Protein AF-A0AAX2CP08-F1 (afdb_monomer_lite)

Radius of gyration: 19.53 Å; chains: 1; bounding box: 48×21×47 Å

pLDDT: mean 92.36, std 8.37, range [55.0, 98.56]

Sequence (92 aa):
MELTGKKIKEIRLSLGLTLEAFGEKIDGANKSIVSKWERDETKPSPRRLKIINEMYRDSEVNKLQNENQKLREALERACNSLGADIDDYLQE

Structure (mmCIF, N/CA/C/O backbone):
data_AF-A0AAX2CP08-F1
#
_entry.id   AF-A0AAX2CP08-F1
#
loop_
_atom_site.group_PDB
_atom_site.id
_atom_site.type_symbol
_atom_site.label_atom_id
_atom_site.label_alt_id
_atom_site.label_comp_id
_atom_site.label_asym_id
_atom_site.label_entity_id
_atom_site.label_seq_id
_atom_site.pdbx_PDB_ins_code
_atom_site.Cartn_x
_atom_site.Cartn_y
_atom_site.Cartn_z
_atom_site.occupancy
_atom_site.B_iso_or_equiv
_atom_site.auth_seq_id
_atom_site.auth_comp_id
_atom_site.auth_asym_id
_atom_site.auth_atom_id
_atom_site.pdbx_PDB_model_num
ATOM 1 N N . MET A 1 1 ? -3.712 10.749 -11.473 1.00 55.00 1 MET A N 1
ATOM 2 C CA . MET A 1 1 ? -2.590 10.967 -10.535 1.00 55.00 1 MET A CA 1
ATOM 3 C C . MET A 1 1 ? -1.309 10.609 -11.263 1.00 55.00 1 MET A C 1
ATOM 5 O O . MET A 1 1 ? -1.257 9.534 -11.846 1.00 55.00 1 MET A O 1
ATOM 9 N N . GLU A 1 2 ? -0.318 11.496 -11.281 1.00 73.50 2 GLU A N 1
ATOM 10 C CA . GLU A 1 2 ? 1.019 11.137 -11.759 1.00 73.50 2 GLU A CA 1
ATOM 11 C C . GLU A 1 2 ? 1.742 10.381 -10.636 1.00 73.50 2 GLU A C 1
ATOM 13 O O . GLU A 1 2 ? 1.842 10.874 -9.512 1.00 73.50 2 GLU A O 1
ATOM 18 N N . LEU A 1 3 ? 2.159 9.143 -10.905 1.00 82.44 3 LEU A N 1
ATOM 19 C CA . LEU A 1 3 ? 2.864 8.308 -9.935 1.00 82.44 3 LEU A CA 1
ATOM 20 C C . LEU A 1 3 ? 4.362 8.594 -10.043 1.00 82.44 3 LEU A C 1
ATOM 22 O O . LEU A 1 3 ? 4.996 8.209 -11.022 1.00 82.44 3 LEU A O 1
ATOM 26 N N . THR A 1 4 ? 4.908 9.281 -9.044 1.00 93.88 4 THR A N 1
ATOM 27 C CA . THR A 1 4 ? 6.350 9.527 -8.926 1.00 93.88 4 THR A CA 1
ATOM 28 C C . THR A 1 4 ? 7.053 8.316 -8.323 1.00 93.88 4 THR A C 1
ATOM 30 O O . THR A 1 4 ? 6.438 7.532 -7.592 1.00 93.88 4 THR A O 1
ATOM 33 N N . GLY A 1 5 ? 8.357 8.183 -8.560 1.00 96.38 5 GLY A N 1
ATOM 34 C CA . GLY A 1 5 ? 9.187 7.144 -7.957 1.00 96.38 5 GLY A CA 1
ATOM 35 C C . GLY A 1 5 ? 9.102 7.131 -6.435 1.00 96.38 5 GLY A C 1
ATOM 36 O O . GLY A 1 5 ? 8.922 6.074 -5.824 1.00 96.38 5 GLY A O 1
ATOM 37 N N . LYS A 1 6 ? 9.088 8.317 -5.816 1.00 96.12 6 LYS A N 1
ATOM 38 C CA . LYS A 1 6 ? 8.842 8.462 -4.374 1.00 96.12 6 LYS A CA 1
ATOM 39 C C . LYS A 1 6 ? 7.518 7.817 -3.945 1.00 96.12 6 LYS A C 1
ATOM 41 O O . LYS A 1 6 ? 7.499 7.075 -2.967 1.00 96.12 6 LYS A O 1
ATOM 46 N N . LYS A 1 7 ? 6.431 8.046 -4.690 1.00 94.25 7 LYS A N 1
ATOM 47 C CA . LYS A 1 7 ? 5.117 7.471 -4.371 1.00 94.25 7 LYS A CA 1
ATOM 48 C C . LYS A 1 7 ? 5.090 5.953 -4.566 1.00 94.25 7 LYS A C 1
ATOM 50 O O . LYS A 1 7 ? 4.509 5.251 -3.747 1.00 94.25 7 LYS A O 1
ATOM 55 N N . ILE A 1 8 ? 5.776 5.429 -5.587 1.00 96.44 8 ILE A N 1
ATOM 56 C CA . ILE A 1 8 ? 5.957 3.976 -5.775 1.00 96.44 8 ILE A CA 1
ATOM 57 C C . ILE A 1 8 ? 6.634 3.361 -4.542 1.00 96.44 8 ILE A C 1
ATOM 59 O O . ILE A 1 8 ? 6.166 2.348 -4.020 1.00 96.44 8 ILE A O 1
ATOM 63 N N . LYS A 1 9 ? 7.693 4.006 -4.036 1.00 97.44 9 LYS A N 1
ATOM 64 C CA . LYS A 1 9 ? 8.399 3.567 -2.828 1.00 97.44 9 LYS A CA 1
ATOM 65 C C . LYS A 1 9 ? 7.501 3.591 -1.593 1.00 97.44 9 LYS A C 1
ATOM 67 O O . LYS A 1 9 ? 7.512 2.638 -0.819 1.00 97.44 9 LYS A O 1
ATOM 72 N N . GLU A 1 10 ? 6.731 4.660 -1.407 1.00 95.19 10 GLU A N 1
ATOM 73 C CA . GLU A 1 10 ? 5.782 4.790 -0.294 1.00 95.19 10 GLU A CA 1
ATOM 74 C C . GLU A 1 10 ? 4.733 3.672 -0.313 1.00 95.19 1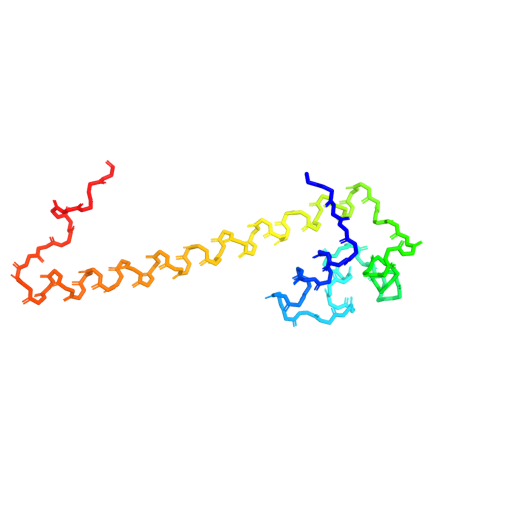0 GLU A C 1
ATOM 76 O O . GLU A 1 10 ? 4.526 3.032 0.715 1.00 95.19 10 GLU A O 1
ATOM 81 N N . ILE A 1 11 ? 4.150 3.372 -1.480 1.00 94.75 11 ILE A N 1
ATOM 82 C CA . ILE A 1 11 ? 3.188 2.270 -1.654 1.00 94.75 11 ILE A CA 1
ATOM 83 C C . ILE A 1 11 ? 3.831 0.925 -1.308 1.00 94.75 11 ILE A C 1
ATOM 85 O O . ILE A 1 11 ? 3.252 0.112 -0.593 1.00 94.75 11 ILE A O 1
ATOM 89 N N . ARG A 1 12 ? 5.049 0.664 -1.795 1.00 97.06 12 ARG A N 1
ATOM 90 C CA . ARG A 1 12 ? 5.734 -0.593 -1.478 1.00 97.06 12 ARG A CA 1
ATOM 91 C C . ARG A 1 12 ? 5.960 -0.748 0.027 1.00 97.06 12 ARG A C 1
ATOM 93 O O . ARG A 1 12 ? 5.761 -1.834 0.572 1.00 97.06 12 ARG A O 1
ATOM 100 N N . LEU A 1 13 ? 6.413 0.321 0.680 1.00 96.31 13 LEU A N 1
ATOM 101 C CA . LEU A 1 13 ? 6.716 0.312 2.108 1.00 96.31 13 LEU A CA 1
ATOM 102 C C . LEU A 1 13 ? 5.453 0.228 2.969 1.00 96.31 13 LEU A C 1
ATOM 104 O O . LEU A 1 13 ? 5.484 -0.479 3.973 1.00 96.31 13 LEU A O 1
ATOM 108 N N . SER A 1 14 ? 4.345 0.868 2.577 1.00 92.81 14 SER A N 1
ATOM 109 C CA . SER A 1 14 ? 3.068 0.752 3.299 1.00 92.81 14 SER A CA 1
ATOM 110 C C . SER A 1 14 ? 2.513 -0.675 3.277 1.00 92.81 14 SER A C 1
ATOM 112 O O . SER A 1 14 ? 1.851 -1.093 4.221 1.00 92.81 14 SER A O 1
ATOM 114 N N . LEU A 1 15 ? 2.843 -1.442 2.235 1.00 93.38 15 LEU A N 1
ATOM 115 C CA . LEU A 1 15 ? 2.522 -2.863 2.110 1.00 93.38 15 LEU A CA 1
ATOM 116 C C . LEU A 1 15 ? 3.545 -3.793 2.793 1.00 93.38 15 LEU A C 1
ATOM 118 O O . LEU A 1 15 ? 3.360 -5.008 2.779 1.00 93.38 15 LEU A O 1
ATOM 122 N N . GLY A 1 16 ? 4.640 -3.261 3.352 1.00 95.81 16 GLY A N 1
ATOM 123 C CA . GLY A 1 16 ? 5.691 -4.055 4.002 1.00 95.81 16 GLY A CA 1
ATOM 124 C C . GLY A 1 16 ? 6.507 -4.937 3.047 1.00 95.81 16 GLY A C 1
ATOM 125 O O . GLY A 1 16 ? 7.070 -5.945 3.469 1.00 95.81 16 GLY A O 1
ATOM 126 N N . LEU A 1 17 ? 6.568 -4.595 1.755 1.00 97.62 17 LEU A N 1
ATOM 127 C CA . LEU A 1 17 ? 7.165 -5.450 0.724 1.00 97.62 17 LEU A CA 1
ATOM 128 C C . LEU A 1 17 ? 8.634 -5.103 0.424 1.00 97.62 17 LEU A C 1
ATOM 130 O O . LEU A 1 17 ? 9.041 -3.936 0.365 1.00 97.62 17 LEU A O 1
ATOM 134 N N . THR A 1 18 ? 9.436 -6.135 0.145 1.00 98.56 18 THR A N 1
ATOM 135 C CA . THR A 1 18 ? 10.772 -5.984 -0.457 1.00 98.56 18 THR A CA 1
ATOM 136 C C . THR A 1 18 ? 10.660 -5.560 -1.925 1.00 98.56 18 THR A C 1
ATOM 138 O O . THR A 1 18 ? 9.591 -5.664 -2.529 1.00 98.56 18 THR A O 1
ATOM 141 N N . LEU A 1 19 ? 11.754 -5.075 -2.525 1.00 98.50 19 LEU A N 1
ATOM 142 C CA . LEU A 1 19 ? 11.775 -4.713 -3.951 1.00 98.50 19 LEU A CA 1
ATOM 143 C C . LEU A 1 19 ? 11.412 -5.913 -4.837 1.00 98.50 19 LEU A C 1
ATOM 145 O O . LEU A 1 19 ? 10.650 -5.767 -5.788 1.00 98.50 19 LEU A O 1
ATOM 149 N N . GLU A 1 20 ? 11.939 -7.091 -4.500 1.00 98.50 20 GLU A N 1
ATOM 150 C CA . GLU A 1 20 ? 11.659 -8.367 -5.155 1.00 98.50 20 GLU A CA 1
ATOM 151 C C . GLU A 1 20 ? 10.169 -8.723 -5.073 1.00 98.50 20 GLU A C 1
ATOM 153 O O . GLU A 1 20 ? 9.532 -8.922 -6.104 1.00 98.50 20 GLU A O 1
ATOM 158 N N . ALA A 1 21 ? 9.594 -8.749 -3.865 1.00 98.50 21 ALA A N 1
ATOM 159 C CA . ALA A 1 21 ? 8.197 -9.140 -3.664 1.00 98.50 21 ALA A CA 1
ATOM 160 C C . ALA A 1 21 ? 7.210 -8.149 -4.301 1.00 98.50 21 ALA A C 1
ATOM 162 O O . ALA A 1 21 ? 6.150 -8.538 -4.790 1.00 98.50 21 ALA A O 1
ATOM 163 N N . PHE A 1 22 ? 7.556 -6.861 -4.305 1.00 98.38 22 PHE A N 1
ATOM 164 C CA . PHE A 1 22 ? 6.767 -5.834 -4.976 1.00 98.38 22 PHE A CA 1
ATOM 165 C C . PHE A 1 22 ? 6.820 -5.983 -6.496 1.00 98.38 22 PHE A C 1
ATOM 167 O O . PHE A 1 22 ? 5.787 -5.932 -7.156 1.00 98.38 22 PHE A O 1
ATOM 174 N N . GLY A 1 23 ? 8.012 -6.217 -7.046 1.00 98.25 23 GLY A N 1
ATOM 175 C CA . GLY A 1 23 ? 8.198 -6.445 -8.472 1.00 98.25 23 GLY A CA 1
ATOM 176 C C . GLY A 1 23 ? 7.470 -7.689 -8.980 1.00 98.25 23 GLY A C 1
ATOM 177 O O . GLY A 1 23 ? 6.820 -7.619 -10.021 1.00 98.25 23 GLY A O 1
ATOM 178 N N . GLU A 1 24 ? 7.472 -8.776 -8.204 1.00 98.44 24 GLU A N 1
ATOM 179 C CA . GLU A 1 24 ? 6.722 -10.002 -8.510 1.00 98.44 24 GLU A CA 1
ATOM 180 C C . GLU A 1 24 ? 5.221 -9.726 -8.689 1.00 98.44 24 GLU A C 1
ATOM 182 O O . GLU A 1 24 ? 4.611 -10.157 -9.667 1.00 98.44 24 GLU A O 1
ATOM 187 N N . LYS A 1 25 ? 4.638 -8.903 -7.807 1.00 97.62 25 LYS A N 1
ATOM 188 C CA . LYS A 1 25 ? 3.234 -8.467 -7.906 1.00 97.62 25 LYS A CA 1
ATOM 189 C C . LYS A 1 25 ? 2.958 -7.557 -9.107 1.00 97.62 25 LYS A C 1
ATOM 191 O O . LYS A 1 25 ? 1.807 -7.416 -9.507 1.00 97.62 25 LYS A O 1
ATOM 196 N N . ILE A 1 26 ? 3.991 -6.956 -9.699 1.00 97.38 26 ILE A N 1
ATOM 197 C CA . ILE A 1 26 ? 3.897 -6.026 -10.831 1.00 97.38 26 ILE A CA 1
ATOM 198 C C . ILE A 1 2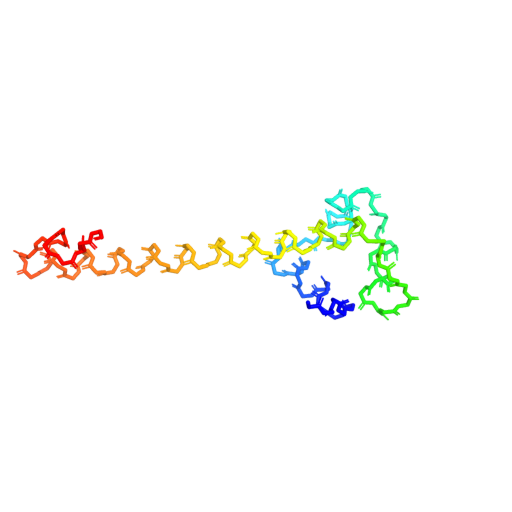6 ? 4.477 -6.699 -12.073 1.00 97.38 26 ILE A C 1
ATOM 200 O O . ILE A 1 26 ? 5.429 -6.223 -12.701 1.00 97.38 26 ILE A O 1
ATOM 204 N N . ASP A 1 27 ? 3.855 -7.818 -12.445 1.00 97.00 27 ASP A N 1
ATOM 205 C CA . ASP A 1 27 ? 4.181 -8.549 -13.668 1.00 97.00 27 ASP A CA 1
ATOM 206 C C . ASP A 1 27 ? 5.648 -9.007 -13.711 1.00 97.00 27 ASP A C 1
ATOM 208 O O . ASP A 1 27 ? 6.386 -8.692 -14.654 1.00 97.00 27 ASP A O 1
ATOM 212 N N . GLY A 1 28 ? 6.090 -9.674 -12.636 1.00 97.44 28 GLY A N 1
ATOM 213 C CA . GLY A 1 28 ? 7.422 -10.282 -12.542 1.00 97.44 28 GLY A CA 1
ATOM 214 C C . GLY A 1 28 ? 8.576 -9.290 -12.713 1.00 97.44 28 GLY A C 1
ATOM 215 O O . GLY A 1 28 ? 9.637 -9.635 -13.238 1.00 97.44 28 GLY A O 1
ATOM 216 N N . ALA A 1 29 ? 8.377 -8.018 -12.359 1.00 97.94 29 ALA A N 1
ATOM 217 C CA . ALA A 1 29 ? 9.409 -7.007 -12.510 1.00 97.94 29 ALA A CA 1
ATOM 218 C C . ALA 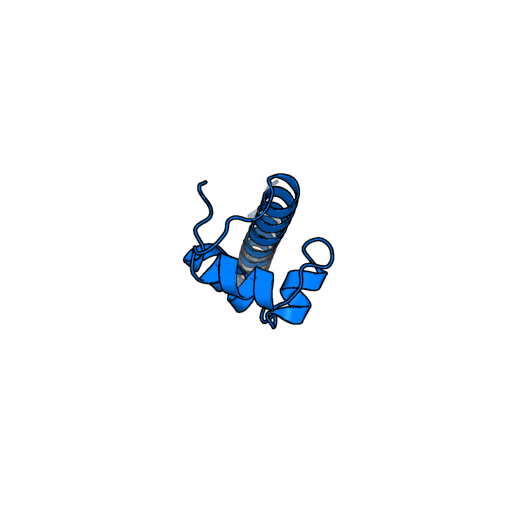A 1 29 ? 10.599 -7.313 -11.592 1.00 97.94 29 ALA A C 1
ATOM 220 O O . ALA A 1 29 ? 10.461 -7.509 -10.390 1.00 97.94 29 ALA A O 1
ATOM 221 N N . ASN A 1 30 ? 11.809 -7.304 -12.150 1.00 98.06 30 ASN A N 1
ATOM 222 C CA . ASN A 1 30 ? 13.012 -7.505 -11.352 1.00 98.06 30 ASN A CA 1
ATOM 223 C C . ASN A 1 30 ? 13.217 -6.341 -10.362 1.00 98.06 30 ASN A C 1
ATOM 225 O O . ASN A 1 30 ? 12.991 -5.176 -10.702 1.00 98.06 30 ASN A O 1
ATOM 229 N N . LYS A 1 31 ? 13.758 -6.634 -9.173 1.00 98.25 31 LYS A N 1
ATOM 230 C CA . LYS A 1 31 ? 14.093 -5.638 -8.139 1.00 98.25 31 LYS A CA 1
ATOM 231 C C . LYS A 1 31 ? 14.886 -4.429 -8.635 1.00 98.25 31 LYS A C 1
ATOM 233 O O . LYS A 1 31 ? 14.696 -3.324 -8.139 1.00 98.25 31 LYS A O 1
ATOM 238 N N . SER A 1 32 ? 15.780 -4.627 -9.606 1.00 98.31 32 SER A N 1
ATOM 239 C CA . SER A 1 32 ? 16.598 -3.555 -10.180 1.00 98.31 32 SER A CA 1
ATOM 240 C C . SER A 1 32 ? 15.740 -2.560 -10.959 1.00 98.31 32 SER A C 1
ATOM 242 O O . SER A 1 32 ? 15.965 -1.358 -10.868 1.00 98.31 32 SER A O 1
ATOM 244 N N . ILE A 1 33 ? 14.715 -3.044 -11.663 1.00 98.12 33 ILE A N 1
ATOM 245 C CA . ILE A 1 33 ? 13.743 -2.212 -12.372 1.00 98.12 33 ILE A CA 1
ATOM 246 C C . ILE A 1 33 ? 12.890 -1.443 -11.359 1.00 98.12 33 ILE A C 1
ATOM 248 O O . ILE A 1 33 ? 12.751 -0.230 -11.487 1.00 98.12 33 ILE A O 1
ATOM 252 N N . VAL A 1 34 ? 12.402 -2.116 -10.311 1.00 98.38 34 VAL A N 1
ATOM 253 C CA . VAL A 1 34 ? 11.653 -1.460 -9.225 1.00 98.38 34 VAL A CA 1
ATOM 254 C C . VAL A 1 34 ? 12.489 -0.355 -8.573 1.00 98.38 34 VAL A C 1
ATOM 256 O O . VAL A 1 34 ? 12.025 0.770 -8.427 1.00 98.38 34 VAL A O 1
ATOM 259 N N . SER A 1 35 ? 13.758 -0.630 -8.262 1.00 98.50 35 SER A N 1
ATOM 260 C CA . SER A 1 35 ? 14.681 0.362 -7.698 1.00 98.50 35 SER A CA 1
ATOM 261 C C . SER A 1 35 ? 14.916 1.560 -8.625 1.00 98.50 35 SER A C 1
ATOM 263 O O . SER A 1 35 ? 15.082 2.682 -8.148 1.00 98.50 35 SER A O 1
ATOM 265 N N . LYS A 1 36 ? 14.940 1.354 -9.948 1.00 98.50 36 LYS A N 1
ATOM 266 C CA . LYS A 1 36 ? 15.019 2.446 -10.931 1.00 98.50 36 LYS A CA 1
ATOM 267 C C . LYS A 1 36 ? 13.740 3.275 -10.961 1.00 98.50 36 LYS A C 1
ATOM 269 O O . LYS A 1 36 ? 13.839 4.494 -11.032 1.00 98.50 36 LYS A O 1
ATOM 274 N N . TRP A 1 37 ? 12.568 2.642 -10.877 1.00 97.94 37 TRP A N 1
ATOM 275 C CA . TRP A 1 37 ? 11.296 3.361 -10.766 1.00 97.94 37 TRP A CA 1
ATOM 276 C C . TRP A 1 37 ? 11.259 4.230 -9.514 1.00 97.94 37 TRP A C 1
ATOM 278 O O . TRP A 1 37 ? 10.932 5.403 -9.609 1.00 97.94 37 TRP A O 1
ATOM 288 N N . GLU A 1 38 ? 11.664 3.697 -8.358 1.00 98.25 38 GLU A N 1
ATOM 289 C CA . GLU A 1 38 ? 11.660 4.440 -7.087 1.00 98.25 38 GLU A CA 1
ATOM 290 C C . GLU A 1 38 ? 12.606 5.644 -7.052 1.00 98.25 38 GLU A C 1
ATOM 292 O O . GLU A 1 38 ? 12.447 6.527 -6.210 1.00 98.25 38 GLU A O 1
ATOM 297 N N . ARG A 1 39 ? 13.593 5.669 -7.950 1.00 98.00 39 ARG A N 1
ATOM 298 C CA . ARG A 1 39 ? 14.566 6.756 -8.110 1.00 98.00 39 ARG A CA 1
ATOM 299 C C . ARG A 1 39 ? 14.270 7.636 -9.328 1.00 98.00 39 ARG A C 1
ATOM 301 O O . ARG A 1 39 ? 15.119 8.434 -9.703 1.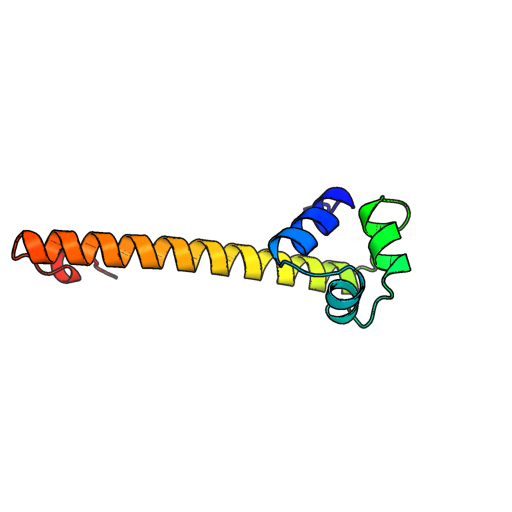00 98.00 39 ARG A O 1
ATOM 308 N N . ASP A 1 40 ? 13.103 7.460 -9.951 1.00 97.06 40 ASP A N 1
ATOM 309 C CA . ASP A 1 40 ? 12.663 8.179 -11.153 1.00 97.06 40 ASP A CA 1
ATOM 310 C C . ASP A 1 40 ? 13.618 8.046 -12.365 1.00 97.06 40 ASP A C 1
ATOM 312 O O . ASP A 1 40 ? 13.530 8.805 -13.327 1.00 97.06 40 ASP A O 1
ATOM 316 N N . GLU A 1 41 ? 14.503 7.040 -12.381 1.00 97.69 41 GLU A N 1
ATOM 317 C CA . GLU A 1 41 ? 15.437 6.805 -13.497 1.00 97.69 41 GLU A CA 1
ATOM 318 C C . GLU A 1 41 ? 14.745 6.209 -14.725 1.00 97.69 41 GLU A C 1
ATOM 320 O O . GLU A 1 41 ? 15.178 6.390 -15.860 1.00 97.69 41 GLU A O 1
ATOM 325 N N . THR A 1 42 ? 13.676 5.447 -14.497 1.00 96.81 42 THR A N 1
ATOM 326 C CA . THR A 1 42 ? 12.829 4.880 -15.550 1.00 96.81 42 THR A CA 1
ATOM 327 C C . THR A 1 42 ? 11.377 4.928 -15.098 1.00 96.81 42 THR A C 1
ATOM 329 O O . THR A 1 42 ? 11.104 4.974 -13.899 1.00 96.81 42 THR A O 1
ATOM 332 N N . LYS A 1 43 ? 10.432 4.872 -16.040 1.00 95.06 43 LYS A N 1
ATOM 333 C CA . LYS A 1 43 ? 8.998 4.817 -15.729 1.00 95.06 43 LYS A CA 1
ATOM 334 C C . LYS A 1 43 ? 8.457 3.392 -15.918 1.00 95.06 43 LYS A C 1
ATOM 336 O O . LYS A 1 43 ? 8.889 2.707 -16.850 1.00 95.06 43 LYS A O 1
ATOM 341 N N . PRO A 1 44 ? 7.516 2.920 -15.078 1.00 96.38 44 PRO A N 1
ATOM 342 C CA . PRO A 1 44 ? 6.805 1.678 -15.357 1.00 96.38 44 PRO A CA 1
ATOM 343 C C . PRO A 1 44 ? 5.982 1.811 -16.646 1.00 96.38 44 PRO A C 1
ATOM 345 O O . PRO A 1 44 ? 5.547 2.903 -17.013 1.00 96.38 44 PRO A O 1
ATOM 348 N N . SER A 1 45 ? 5.745 0.695 -17.337 1.00 96.44 45 SER A N 1
ATOM 349 C CA . SER A 1 45 ? 4.863 0.691 -18.509 1.00 96.44 45 SER A CA 1
ATOM 350 C C . SER A 1 45 ? 3.417 1.025 -18.106 1.00 96.44 45 SER A C 1
ATOM 352 O O . SER A 1 45 ? 3.046 0.792 -16.952 1.00 96.44 45 SER A O 1
ATOM 354 N N . PRO A 1 46 ? 2.555 1.488 -19.031 1.00 95.00 46 PRO A N 1
ATOM 355 C CA . PRO A 1 46 ? 1.149 1.772 -18.725 1.00 95.00 46 PRO A CA 1
ATOM 356 C C . PRO A 1 46 ? 0.414 0.601 -18.055 1.00 95.00 46 PRO A C 1
ATOM 358 O O . PRO A 1 46 ? -0.330 0.799 -17.097 1.00 95.00 46 PRO A O 1
ATOM 361 N N . ARG A 1 47 ? 0.686 -0.637 -18.493 1.00 96.50 47 ARG A N 1
ATOM 362 C CA . ARG A 1 47 ? 0.132 -1.850 -17.870 1.00 96.50 47 ARG A CA 1
ATOM 363 C C . ARG A 1 47 ? 0.573 -1.999 -16.412 1.00 96.50 47 ARG A C 1
ATOM 365 O O . ARG A 1 47 ? -0.257 -2.259 -15.551 1.00 96.50 47 ARG A O 1
ATOM 372 N N . ARG A 1 48 ? 1.861 -1.797 -16.123 1.00 96.94 48 ARG A N 1
ATOM 373 C CA . ARG A 1 48 ? 2.405 -1.884 -14.759 1.00 96.94 48 ARG A CA 1
ATOM 374 C C . ARG A 1 48 ? 1.934 -0.736 -13.870 1.00 96.94 48 ARG A C 1
ATOM 376 O O . ARG A 1 48 ? 1.634 -0.961 -12.706 1.00 96.94 48 ARG A O 1
ATOM 383 N N . LEU A 1 49 ? 1.794 0.470 -14.421 1.00 95.19 49 LEU A N 1
ATOM 384 C CA . LEU A 1 49 ? 1.190 1.604 -13.716 1.00 95.19 49 LEU A CA 1
ATOM 385 C C . LEU A 1 49 ? -0.253 1.315 -13.301 1.00 95.19 49 LEU A C 1
ATOM 387 O O . LEU A 1 49 ? -0.648 1.709 -12.207 1.00 95.19 49 LEU A O 1
ATOM 391 N N . LYS A 1 50 ? -1.037 0.629 -14.141 1.00 95.00 50 LYS A N 1
ATOM 392 C CA . LYS A 1 50 ? -2.401 0.223 -13.784 1.00 95.00 50 LYS A CA 1
ATOM 393 C C . LYS A 1 50 ? -2.402 -0.693 -12.554 1.00 95.00 50 LYS A C 1
ATOM 395 O O . LYS A 1 50 ? -3.090 -0.380 -11.591 1.00 95.00 50 LYS A O 1
ATOM 400 N N . ILE A 1 51 ? -1.543 -1.715 -12.546 1.00 96.50 51 ILE A N 1
ATOM 401 C CA . ILE A 1 51 ? -1.383 -2.638 -11.408 1.00 96.50 51 ILE A CA 1
ATOM 402 C C . ILE A 1 51 ? -0.971 -1.880 -10.137 1.00 96.50 51 ILE A C 1
ATOM 404 O O . ILE A 1 51 ? -1.575 -2.061 -9.085 1.00 96.50 51 ILE A O 1
ATOM 408 N N . ILE A 1 52 ? 0.018 -0.982 -10.227 1.00 95.75 52 ILE A N 1
ATOM 409 C CA . ILE A 1 52 ? 0.473 -0.190 -9.070 1.00 95.75 52 ILE A CA 1
ATOM 410 C C . ILE A 1 52 ? -0.660 0.690 -8.515 1.00 95.75 52 ILE A C 1
ATOM 412 O O . ILE A 1 52 ? -0.814 0.799 -7.300 1.00 95.75 52 ILE A O 1
ATOM 416 N N . ASN A 1 53 ? -1.460 1.311 -9.388 1.00 93.38 53 ASN A N 1
ATOM 417 C CA . ASN A 1 53 ? -2.602 2.126 -8.968 1.00 93.38 53 ASN A CA 1
ATOM 418 C C . ASN A 1 53 ? -3.694 1.294 -8.285 1.00 93.38 53 ASN A C 1
ATOM 420 O O . ASN A 1 53 ? -4.251 1.747 -7.288 1.00 93.38 53 ASN A O 1
ATOM 424 N N . GLU A 1 54 ? -3.994 0.105 -8.806 1.00 93.94 54 GLU A N 1
ATOM 425 C CA . GLU A 1 54 ? -4.957 -0.825 -8.203 1.00 93.94 54 GLU A CA 1
ATOM 426 C C . GLU A 1 54 ? -4.481 -1.264 -6.814 1.00 93.94 54 GLU A C 1
ATOM 428 O O . GLU A 1 54 ? -5.197 -1.068 -5.838 1.00 93.94 54 GLU A O 1
ATOM 433 N N . MET A 1 55 ? -3.220 -1.696 -6.690 1.00 92.38 55 MET A N 1
ATOM 434 C CA . MET A 1 55 ? -2.626 -2.058 -5.397 1.00 92.38 55 MET A CA 1
ATOM 435 C C . MET A 1 55 ? -2.684 -0.915 -4.377 1.00 92.38 55 MET A C 1
ATOM 437 O O . MET A 1 55 ? -2.973 -1.143 -3.202 1.00 92.38 55 MET A O 1
ATOM 441 N N . TYR A 1 56 ? -2.411 0.319 -4.809 1.00 90.75 56 TYR A N 1
ATOM 442 C CA . TYR A 1 56 ? -2.525 1.485 -3.937 1.00 90.75 56 TYR A CA 1
ATOM 443 C C . TYR A 1 56 ? -3.968 1.706 -3.482 1.00 90.75 56 TYR A C 1
ATOM 445 O O . TYR A 1 56 ? -4.217 1.867 -2.287 1.00 90.75 56 TYR A O 1
ATOM 453 N N . ARG A 1 57 ? -4.920 1.672 -4.418 1.00 92.00 57 ARG A N 1
ATOM 454 C CA . ARG A 1 57 ? -6.342 1.852 -4.119 1.00 92.00 57 ARG A CA 1
ATOM 455 C C . ARG A 1 57 ? -6.838 0.814 -3.119 1.00 92.00 57 ARG A C 1
ATOM 457 O O . ARG A 1 57 ? -7.480 1.191 -2.146 1.00 92.00 57 ARG A O 1
ATOM 464 N N . ASP A 1 58 ? -6.485 -0.450 -3.322 1.00 92.00 58 ASP A N 1
ATOM 465 C CA . ASP A 1 58 ? -6.867 -1.541 -2.427 1.00 92.00 58 ASP A CA 1
ATOM 466 C C . ASP A 1 58 ? -6.261 -1.349 -1.033 1.00 92.00 58 ASP A C 1
ATOM 468 O O . ASP A 1 58 ? -6.937 -1.549 -0.026 1.00 92.00 58 ASP A O 1
ATOM 472 N N . SER A 1 59 ? -5.008 -0.887 -0.951 1.00 88.81 59 SER A N 1
ATOM 473 C CA . SER A 1 59 ? -4.366 -0.596 0.336 1.00 88.81 59 SER A CA 1
ATOM 474 C C . SER A 1 59 ? -5.074 0.519 1.119 1.00 88.81 59 SER A C 1
ATOM 476 O O . SER A 1 59 ? -5.272 0.386 2.327 1.00 88.81 59 SER A O 1
ATOM 478 N N . GLU A 1 60 ? -5.519 1.580 0.440 1.00 90.75 60 GLU A N 1
ATOM 479 C CA . GLU A 1 60 ? -6.255 2.690 1.059 1.00 90.75 60 GLU A CA 1
ATOM 480 C C . GLU A 1 60 ? -7.672 2.273 1.469 1.00 90.75 60 GLU A C 1
ATOM 482 O O . GLU A 1 60 ? -8.118 2.595 2.570 1.00 90.75 60 GLU A O 1
ATOM 487 N N . VAL A 1 61 ? -8.367 1.501 0.624 1.00 93.12 61 VAL A N 1
ATOM 488 C CA . VAL A 1 61 ? -9.694 0.953 0.944 1.00 93.12 61 VAL A CA 1
ATOM 489 C C . VAL A 1 61 ? -9.615 0.054 2.176 1.00 93.12 61 VAL A C 1
ATOM 491 O O . VAL A 1 61 ? -10.382 0.253 3.117 1.00 93.12 61 VAL A O 1
ATOM 494 N N . ASN A 1 62 ? -8.643 -0.861 2.226 1.00 91.69 62 ASN A N 1
ATOM 495 C CA . ASN A 1 62 ? -8.441 -1.743 3.376 1.00 91.69 62 ASN A CA 1
ATOM 496 C C . ASN A 1 62 ? -8.143 -0.949 4.656 1.00 91.69 62 ASN A C 1
ATOM 498 O O . ASN A 1 62 ? -8.650 -1.277 5.730 1.00 91.69 62 ASN A O 1
ATOM 502 N N . LYS A 1 63 ? -7.343 0.121 4.562 1.00 91.75 63 LYS A N 1
ATOM 503 C CA . LYS A 1 63 ? -7.059 0.999 5.704 1.00 91.75 63 LYS A CA 1
ATOM 504 C C . LYS A 1 63 ? -8.333 1.665 6.231 1.00 91.75 63 LYS A C 1
ATOM 506 O O . LYS A 1 63 ? -8.596 1.594 7.430 1.00 91.75 63 LYS A O 1
ATOM 511 N N . LEU A 1 64 ? -9.141 2.248 5.345 1.00 94.44 64 LEU A N 1
ATOM 512 C CA . LEU A 1 64 ? -10.405 2.895 5.711 1.00 94.44 64 LEU A CA 1
ATOM 513 C C . LEU A 1 64 ? -11.426 1.902 6.273 1.00 94.44 64 LEU A C 1
ATOM 515 O O . LEU A 1 64 ? -12.137 2.230 7.220 1.00 94.44 64 LEU A O 1
ATOM 519 N N . GLN A 1 65 ? -11.505 0.690 5.723 1.00 94.62 65 GLN A N 1
ATOM 520 C CA . GLN A 1 65 ? -12.376 -0.365 6.246 1.00 94.62 65 GLN A CA 1
ATOM 521 C C . GLN A 1 65 ? -11.969 -0.767 7.667 1.00 94.62 65 GLN A C 1
ATOM 523 O O . GLN A 1 65 ? -12.824 -0.852 8.544 1.00 94.62 65 GLN A O 1
ATOM 528 N N . ASN A 1 66 ? -10.667 -0.918 7.925 1.00 94.38 66 ASN A N 1
ATOM 529 C CA . ASN A 1 66 ? -10.154 -1.218 9.262 1.00 94.38 66 ASN A CA 1
ATOM 530 C C . ASN A 1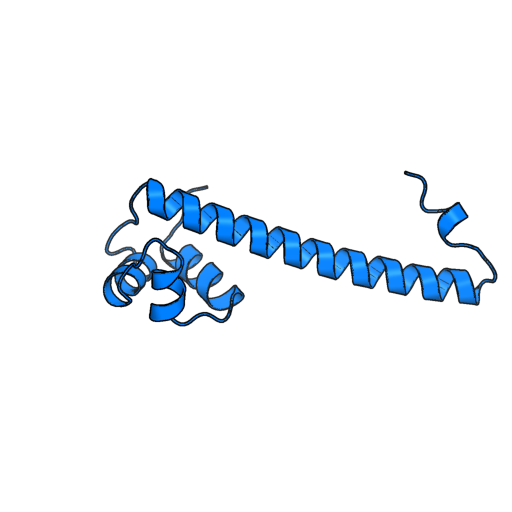 66 ? -10.440 -0.094 10.270 1.00 94.38 66 ASN A C 1
ATOM 532 O O . ASN A 1 66 ? -10.750 -0.364 11.429 1.00 94.38 66 ASN A O 1
ATOM 536 N N . GLU A 1 67 ? -10.324 1.170 9.858 1.00 96.00 67 GLU A N 1
ATOM 537 C CA . GLU A 1 67 ? -10.667 2.321 10.703 1.00 96.00 67 GLU A CA 1
ATOM 538 C C . GLU A 1 67 ? -12.174 2.379 10.992 1.00 96.00 67 GLU A C 1
ATOM 540 O O . GLU A 1 67 ? -12.566 2.513 12.152 1.00 96.00 67 GLU A O 1
ATOM 545 N N . ASN A 1 68 ? -13.020 2.183 9.975 1.00 94.88 68 ASN A N 1
ATOM 546 C CA . ASN A 1 68 ? -14.475 2.112 10.139 1.00 94.88 68 ASN A CA 1
ATOM 547 C C . ASN A 1 68 ? -14.900 0.975 11.070 1.00 94.88 68 ASN A C 1
ATOM 549 O O . ASN A 1 68 ? -15.766 1.173 11.918 1.00 94.88 68 ASN A O 1
ATOM 553 N N . GLN A 1 69 ? -14.273 -0.196 10.951 1.00 95.75 69 GLN A N 1
ATOM 554 C CA . GLN A 1 69 ? -14.555 -1.335 11.818 1.00 95.75 69 GLN A CA 1
ATOM 555 C C . GLN A 1 69 ? -14.271 -1.001 13.291 1.00 95.75 69 GLN A C 1
ATOM 557 O O . GLN A 1 69 ? -15.127 -1.201 14.148 1.00 95.75 69 GLN A O 1
ATOM 562 N N . LYS A 1 70 ? -13.117 -0.386 13.585 1.00 96.25 70 LYS A N 1
ATOM 563 C CA . LYS A 1 70 ? -12.772 0.053 14.951 1.00 96.25 70 LYS A CA 1
ATOM 564 C C . LYS A 1 70 ? -13.758 1.078 15.508 1.00 96.25 70 LYS A C 1
ATOM 566 O O . LYS A 1 70 ? -14.062 1.049 16.700 1.00 96.25 70 LYS A O 1
ATOM 571 N N . LEU A 1 71 ? -14.229 1.998 14.664 1.00 93.75 71 LEU A N 1
ATOM 572 C CA . LEU A 1 71 ? -15.228 2.997 15.048 1.00 93.75 71 LEU A CA 1
ATOM 573 C C . LEU A 1 71 ? -16.576 2.345 15.366 1.00 93.75 71 LEU A C 1
ATOM 575 O O . LEU A 1 71 ? -17.165 2.669 16.394 1.00 93.75 71 LEU A O 1
ATOM 579 N N . ARG A 1 72 ? -17.026 1.395 14.537 1.00 91.06 72 ARG A N 1
ATOM 580 C CA . ARG A 1 72 ? -18.257 0.626 14.775 1.00 91.06 72 ARG A CA 1
ATOM 581 C C . ARG A 1 72 ? -18.203 -0.127 16.099 1.00 91.06 72 ARG A C 1
ATOM 583 O O . ARG A 1 72 ? -19.102 0.024 16.913 1.00 91.06 72 ARG A O 1
ATOM 590 N N . GLU A 1 73 ? -17.108 -0.831 16.367 1.00 93.00 73 GLU A N 1
ATOM 591 C CA . GLU A 1 73 ? -16.917 -1.544 17.637 1.00 93.00 73 GLU A CA 1
ATOM 592 C C . GLU A 1 73 ? -16.887 -0.596 18.848 1.00 93.00 73 GLU A C 1
ATOM 594 O O . GLU A 1 73 ? -17.350 -0.937 19.935 1.00 93.00 73 GLU A O 1
ATOM 599 N N . ALA A 1 74 ? -16.306 0.59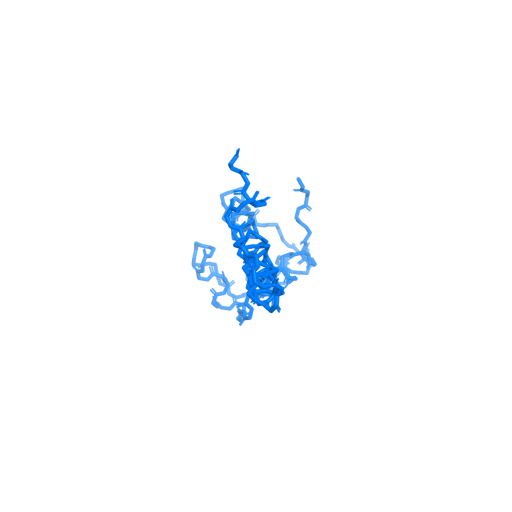9 18.698 1.00 93.81 74 ALA A N 1
ATOM 600 C CA . ALA A 1 74 ? -16.301 1.600 19.762 1.00 93.81 74 ALA A CA 1
ATOM 601 C C . ALA A 1 74 ? -17.703 2.148 20.043 1.00 93.81 74 ALA A C 1
ATOM 603 O O . ALA A 1 74 ? -18.063 2.306 21.211 1.00 93.81 74 ALA A O 1
ATOM 604 N N . LEU A 1 75 ? -18.483 2.396 18.989 1.00 91.75 75 LEU A N 1
ATOM 605 C CA . LEU A 1 75 ? -19.869 2.830 19.101 1.00 91.75 75 LEU A CA 1
ATOM 606 C C . LEU A 1 75 ? -20.734 1.745 19.749 1.00 91.75 75 LEU A C 1
ATOM 608 O O . LEU A 1 75 ? -21.472 2.043 20.679 1.00 91.75 75 LEU A O 1
ATOM 612 N N . GLU A 1 76 ? -20.568 0.487 19.345 1.00 90.56 76 GLU A N 1
ATOM 613 C CA . GLU A 1 76 ? -21.318 -0.649 19.891 1.00 90.56 76 GLU A CA 1
ATOM 614 C C . GLU A 1 76 ? -21.089 -0.798 21.399 1.00 90.56 76 GLU A C 1
ATOM 616 O O . GLU A 1 76 ? -22.034 -0.920 22.177 1.00 90.56 76 GLU A O 1
ATOM 621 N N . ARG A 1 77 ? -19.832 -0.687 21.851 1.00 92.00 77 ARG A N 1
ATOM 622 C CA . ARG A 1 77 ? -19.513 -0.682 23.288 1.00 92.00 77 ARG A CA 1
ATOM 623 C C . ARG A 1 77 ? -20.176 0.478 24.031 1.00 92.00 77 ARG A C 1
ATOM 625 O O . ARG A 1 77 ? -20.631 0.288 25.157 1.00 92.00 77 ARG A O 1
ATOM 632 N N . ALA A 1 78 ? -20.215 1.665 23.425 1.00 92.12 78 ALA A N 1
ATOM 633 C CA . ALA A 1 78 ? -20.843 2.835 24.028 1.00 92.12 78 ALA A CA 1
ATOM 634 C C . ALA A 1 78 ? -22.370 2.672 24.129 1.00 92.12 78 ALA A C 1
ATOM 636 O O . ALA A 1 78 ? -22.916 2.859 25.216 1.00 92.12 78 ALA A O 1
ATOM 637 N N . CYS A 1 79 ? -23.040 2.254 23.051 1.00 90.44 79 CYS A N 1
ATOM 638 C CA . CYS A 1 79 ? -24.481 1.982 23.024 1.00 90.44 79 CYS A CA 1
ATOM 639 C C . CYS A 1 79 ? -24.877 0.931 24.071 1.00 90.44 79 CYS A C 1
ATOM 641 O O . CYS A 1 79 ? -25.713 1.209 24.934 1.00 90.44 79 CYS A O 1
ATOM 643 N N . ASN A 1 80 ? -24.166 -0.203 24.107 1.00 88.12 80 ASN A N 1
ATOM 644 C CA . ASN A 1 80 ? -24.381 -1.259 25.099 1.00 88.12 80 ASN A CA 1
ATOM 645 C C . ASN A 1 80 ? -24.246 -0.746 26.543 1.00 88.12 80 ASN A C 1
ATOM 647 O O . ASN A 1 80 ? -25.036 -1.114 27.411 1.00 88.12 80 ASN A O 1
ATOM 651 N N . SER A 1 81 ? -23.280 0.141 26.815 1.00 91.88 81 SER A N 1
ATOM 652 C CA . SER A 1 81 ? -23.097 0.735 28.150 1.00 91.88 81 SER A CA 1
ATOM 653 C C . SER A 1 81 ? -24.246 1.655 28.582 1.00 91.88 81 SER A C 1
ATOM 655 O O . SER A 1 81 ? -24.475 1.834 29.777 1.00 91.88 81 SER A O 1
ATOM 657 N N . LEU A 1 82 ? -24.975 2.218 27.616 1.00 91.56 82 LEU A N 1
ATOM 658 C CA . LEU A 1 82 ? -26.119 3.103 27.829 1.00 91.56 82 LEU A CA 1
ATOM 659 C C . LEU A 1 82 ? -27.461 2.354 27.800 1.00 91.56 82 LEU A C 1
ATOM 661 O O . LEU A 1 82 ? -28.502 2.978 27.989 1.00 91.56 82 LEU A O 1
ATOM 665 N N . GLY A 1 83 ? -27.447 1.034 27.575 1.00 88.44 83 GLY A N 1
ATOM 666 C CA . GLY A 1 83 ? -28.661 0.235 27.390 1.00 88.44 83 GLY A CA 1
ATOM 667 C C . GLY A 1 83 ? -29.424 0.584 26.110 1.00 88.44 83 GLY A C 1
ATOM 668 O O . GLY A 1 83 ? -30.635 0.386 26.058 1.00 88.44 83 GLY A O 1
ATOM 669 N N . ALA A 1 84 ? -28.731 1.138 25.114 1.00 85.56 84 ALA A N 1
ATOM 670 C CA . ALA A 1 84 ? -29.278 1.482 23.809 1.00 85.56 84 ALA A CA 1
ATOM 671 C C . ALA A 1 84 ? -28.788 0.479 22.757 1.00 85.56 84 ALA A C 1
ATOM 673 O O . ALA A 1 84 ? -27.640 0.032 22.828 1.00 85.56 84 ALA A O 1
ATOM 674 N N . ASP A 1 85 ? -29.633 0.151 21.781 1.00 81.56 85 ASP A N 1
ATOM 675 C CA . ASP A 1 85 ? -29.227 -0.654 20.630 1.00 81.56 85 ASP A CA 1
ATOM 676 C C . ASP A 1 85 ? -28.543 0.248 19.593 1.00 81.56 85 ASP A C 1
ATOM 678 O O . ASP A 1 85 ? -28.952 1.386 19.361 1.00 81.56 85 ASP A O 1
ATOM 682 N N . ILE A 1 86 ? -27.457 -0.232 18.995 1.00 78.69 86 ILE A N 1
ATOM 683 C CA . ILE A 1 86 ? -26.749 0.498 17.942 1.00 78.69 86 ILE A CA 1
ATOM 684 C C . ILE A 1 86 ? -27.565 0.552 16.644 1.00 78.69 86 ILE A C 1
ATOM 686 O O . ILE A 1 86 ? -27.465 1.539 15.906 1.00 78.69 86 ILE A O 1
ATOM 690 N N . ASP A 1 87 ? -28.398 -0.460 16.394 1.00 80.88 87 ASP A N 1
ATOM 691 C CA . ASP A 1 87 ? -29.218 -0.569 15.184 1.00 80.88 87 ASP A CA 1
ATOM 692 C C . ASP A 1 87 ? -30.293 0.532 15.111 1.00 80.88 87 ASP A C 1
ATOM 694 O O . ASP A 1 87 ? -30.720 0.916 14.022 1.00 80.88 87 ASP A O 1
ATOM 698 N N . ASP A 1 88 ? -30.644 1.144 16.248 1.00 78.69 88 ASP A N 1
ATOM 699 C CA . ASP A 1 88 ? -31.531 2.313 16.304 1.00 78.69 88 ASP A CA 1
ATOM 700 C C . ASP A 1 88 ? -30.906 3.574 15.668 1.00 78.69 88 ASP A C 1
ATOM 702 O O . ASP A 1 88 ? -31.618 4.512 15.295 1.00 78.69 88 ASP A O 1
ATOM 706 N N . TYR A 1 89 ? -29.573 3.615 15.536 1.00 73.81 89 TYR A N 1
ATOM 707 C CA . TYR A 1 89 ? -28.811 4.793 15.097 1.00 73.81 89 TYR A CA 1
ATOM 708 C C . TYR A 1 89 ? -28.040 4.585 13.792 1.00 73.81 89 TYR A C 1
ATOM 710 O O . TYR A 1 89 ? -27.656 5.563 13.145 1.00 73.81 89 TYR A O 1
ATOM 718 N N . LEU A 1 90 ? -27.800 3.336 13.395 1.00 71.06 90 LEU A N 1
ATOM 719 C CA . LEU A 1 90 ? -27.191 2.992 12.115 1.00 71.06 90 LEU A CA 1
ATOM 720 C C . LEU A 1 90 ? -28.288 2.613 11.112 1.00 71.06 90 LEU A C 1
ATOM 722 O O . LEU A 1 90 ? -28.483 1.441 10.812 1.00 71.06 90 LEU A O 1
ATOM 726 N N . GLN A 1 91 ? -29.009 3.606 10.585 1.00 65.38 91 GLN A N 1
ATOM 727 C CA . GLN A 1 91 ? -29.890 3.377 9.432 1.00 65.38 91 GLN A CA 1
ATOM 728 C C . GLN A 1 91 ? -29.058 3.245 8.144 1.00 65.38 91 GLN A C 1
ATOM 730 O O . GLN A 1 91 ? -28.084 3.984 7.966 1.00 65.38 91 GLN A O 1
ATOM 735 N N . GLU A 1 92 ? -29.433 2.296 7.276 1.00 58.25 92 GLU A N 1
ATOM 736 C CA . GLU A 1 92 ? -28.913 2.167 5.900 1.00 58.25 92 GLU A CA 1
ATOM 737 C C . GLU A 1 92 ? -29.206 3.402 5.035 1.00 58.25 92 GLU A C 1
ATOM 739 O O . GLU A 1 92 ? -30.329 3.953 5.127 1.00 58.25 92 GLU A O 1
#

Secondary structure (DSSP, 8-state):
----HHHHHHHHHHTT--HHHHHHHTTS--HHHHHHHHTTSSPPPHHHHHHHHHHHHHHHHHHHHHHHHHHHHHHHHHHHHTT--STTT---

Foldseek 3Di:
DDQQLCNLVVLCVLVVHDLQRSCCQQVRHHSVVNVCRNVVVDPDDPSSVVSSVVSSVVSVVVVVVVVVVVVVVVVCVVCVVVVHHVCVPDDD

InterPro domains:
  IPR001387 Cro/C1-type, helix-turn-helix domain [PF01381] (8-54)
  IPR001387 Cro/C1-type, helix-turn-helix domain [PS50943] (8-52)
  IPR001387 Cro/C1-type, helix-turn-helix domain [SM00530] (7-61)
  IPR001387 Cro/C1-type, helix-turn-helix domain [cd00093] (5-52)
  IPR010982 Lambda repressor-like, DNA-binding domain superfamily [G3DSA:1.10.260.40] (1-63)
  IPR010982 Lambda repressor-like, DNA-binding domain superfamily [SSF47413] (2-56)

Organism: NCBI:txid580165